Protein AF-A0A256XTN9-F1 (afdb_monomer_lite)

Radius of gyration: 16.13 Å; chains: 1; bounding box: 45×34×37 Å

Sequence (89 aa):
MKGVGGGVTIDSGIHNISMIRWIIGNVEEVTAFSNRLIRKEIEGEVTSCILFKHVNDAMSVLILSWAVKKQLNLICFKPTDLRGLYGVT

Secondary structure (DSSP, 8-state):
----S-SHIIIIIHHHHHHHHHHT--EEEEEEEEE-SS-TT-SS-SEEEEEEEETTS-EEEEEEETT-S-----EEE----THHHH---

Foldseek 3Di:
DEDPVAEQCVPPVVVVVVVCCVPVNAFDDKDKDFDQVPHPVYPHTQWMWMWTQGPQRKIWIDITHPVDPDDDDTDIDRPDPCCVVPVDD

Structure (mmCIF, N/CA/C/O backbone):
data_AF-A0A256XTN9-F1
#
_entry.id   AF-A0A256XTN9-F1
#
loop_
_atom_site.group_PDB
_atom_site.id
_atom_site.type_symbol
_atom_site.label_atom_id
_atom_site.label_alt_id
_atom_site.label_comp_id
_atom_site.label_asym_id
_atom_site.label_entity_id
_atom_site.label_seq_id
_atom_site.pdbx_PDB_ins_code
_atom_site.Cartn_x
_atom_site.Cartn_y
_atom_site.Cartn_z
_atom_site.occupancy
_atom_site.B_iso_or_equiv
_atom_site.auth_seq_id
_atom_site.auth_comp_id
_atom_site.auth_asym_id
_atom_site.auth_atom_id
_atom_site.pdbx_PDB_model_num
ATOM 1 N N . MET A 1 1 ? 14.366 -11.823 -15.436 1.00 52.16 1 MET A N 1
ATOM 2 C CA . MET A 1 1 ? 13.502 -12.512 -14.454 1.00 52.16 1 MET A CA 1
ATOM 3 C C . MET A 1 1 ? 12.062 -12.378 -14.937 1.00 52.16 1 MET A C 1
ATOM 5 O O . MET A 1 1 ? 11.540 -11.274 -14.900 1.00 52.16 1 MET A O 1
ATOM 9 N N . LYS A 1 2 ? 11.460 -13.443 -15.483 1.00 51.16 2 LYS A N 1
ATOM 10 C CA . LYS A 1 2 ? 10.037 -13.481 -15.872 1.00 51.16 2 LYS A CA 1
ATOM 11 C C . LYS A 1 2 ? 9.324 -14.406 -14.878 1.00 51.16 2 LYS A C 1
ATOM 13 O O . LYS A 1 2 ? 9.794 -15.523 -14.701 1.00 51.16 2 LYS A O 1
ATOM 18 N N . GLY A 1 3 ? 8.277 -13.921 -14.204 1.00 62.16 3 GLY A N 1
ATOM 19 C CA . GLY A 1 3 ? 7.505 -14.683 -13.208 1.00 62.16 3 GLY A CA 1
ATOM 20 C C . GLY A 1 3 ? 8.025 -14.600 -11.765 1.00 62.16 3 GLY A C 1
ATOM 21 O O . GLY A 1 3 ? 8.468 -15.597 -11.211 1.00 62.16 3 GLY A O 1
ATOM 22 N N . VAL A 1 4 ? 7.971 -13.419 -11.143 1.00 67.81 4 VAL A N 1
ATOM 23 C CA . VAL A 1 4 ? 8.397 -13.201 -9.738 1.00 67.81 4 VAL A CA 1
ATOM 24 C C . VAL A 1 4 ? 7.264 -13.336 -8.709 1.00 67.81 4 VAL A C 1
ATOM 26 O O . VAL A 1 4 ? 7.498 -13.167 -7.520 1.00 67.81 4 VAL A O 1
ATOM 29 N N . GLY A 1 5 ? 6.028 -13.622 -9.134 1.00 81.62 5 GLY A N 1
ATOM 30 C CA . GLY A 1 5 ? 4.861 -13.724 -8.239 1.00 81.62 5 GLY A CA 1
ATOM 31 C C . GLY A 1 5 ? 4.401 -12.393 -7.621 1.00 81.62 5 GLY A C 1
ATOM 32 O O . GLY A 1 5 ? 3.309 -12.326 -7.068 1.00 81.62 5 GLY A O 1
ATOM 33 N N . GLY A 1 6 ? 5.200 -11.331 -7.759 1.00 87.19 6 GLY A N 1
ATOM 34 C CA . GLY A 1 6 ? 4.943 -9.985 -7.263 1.00 87.19 6 GLY A CA 1
ATOM 35 C C . GLY A 1 6 ? 6.109 -9.044 -7.549 1.00 87.19 6 GLY A C 1
ATOM 36 O O . GLY A 1 6 ? 7.143 -9.458 -8.074 1.00 87.19 6 GLY A O 1
ATOM 37 N N . GLY A 1 7 ? 5.935 -7.767 -7.232 1.00 92.19 7 GLY A N 1
ATOM 38 C CA . GLY A 1 7 ? 6.983 -6.762 -7.316 1.00 92.19 7 GLY A CA 1
ATOM 39 C C . GLY A 1 7 ? 7.461 -6.286 -5.949 1.00 92.19 7 GLY A C 1
ATOM 40 O O . GLY A 1 7 ? 7.514 -7.054 -4.985 1.00 92.19 7 GLY A O 1
ATOM 41 N N . VAL A 1 8 ? 7.782 -4.995 -5.862 1.00 92.00 8 VAL A N 1
ATOM 42 C CA . VAL A 1 8 ? 8.269 -4.347 -4.637 1.00 92.00 8 VAL A CA 1
ATOM 43 C C . VAL A 1 8 ? 7.343 -4.572 -3.436 1.00 92.00 8 VAL A C 1
ATOM 45 O O . VAL A 1 8 ? 7.824 -4.646 -2.306 1.00 92.00 8 VAL A O 1
ATOM 48 N N . THR A 1 9 ? 6.035 -4.737 -3.656 1.00 93.12 9 THR A N 1
ATOM 49 C CA . THR A 1 9 ? 5.047 -4.938 -2.586 1.00 93.12 9 THR A CA 1
ATOM 50 C C . THR A 1 9 ? 5.249 -6.258 -1.862 1.00 93.12 9 THR A C 1
ATOM 52 O O . THR A 1 9 ? 5.198 -6.293 -0.636 1.00 93.12 9 THR A O 1
ATOM 55 N N . ILE A 1 10 ? 5.495 -7.338 -2.604 1.00 92.62 10 ILE A N 1
ATOM 56 C CA . ILE A 1 10 ? 5.683 -8.670 -2.020 1.00 92.62 10 ILE A CA 1
ATOM 57 C C . ILE A 1 10 ? 7.120 -8.844 -1.525 1.00 92.62 10 ILE A C 1
ATOM 59 O O . ILE A 1 10 ? 7.315 -9.363 -0.432 1.00 92.62 10 ILE A O 1
ATOM 63 N N . ASP A 1 11 ? 8.106 -8.378 -2.290 1.00 91.00 11 ASP A N 1
ATOM 64 C CA . ASP A 1 11 ? 9.527 -8.573 -1.979 1.00 91.00 11 ASP A CA 1
ATOM 65 C C . ASP A 1 11 ? 9.970 -7.843 -0.701 1.00 91.00 11 ASP A C 1
ATOM 67 O O . ASP A 1 11 ? 10.537 -8.445 0.204 1.00 91.00 11 ASP A O 1
ATOM 71 N N . SER A 1 12 ? 9.673 -6.545 -0.597 1.00 87.62 12 SER A N 1
ATOM 72 C CA . SER A 1 12 ? 10.123 -5.705 0.529 1.00 87.62 12 SER A CA 1
ATOM 73 C C . SER A 1 12 ? 8.976 -4.986 1.241 1.00 87.62 12 SER A C 1
ATOM 75 O O . SER A 1 12 ? 9.056 -4.684 2.436 1.00 87.62 12 SER A O 1
ATOM 77 N N . GLY A 1 13 ? 7.863 -4.754 0.545 1.00 91.62 13 GLY A N 1
ATOM 78 C CA . GLY A 1 13 ? 6.660 -4.150 1.105 1.00 91.62 13 GLY A CA 1
ATOM 79 C C . GLY A 1 13 ? 6.002 -4.973 2.206 1.00 91.62 13 GLY A C 1
ATOM 80 O O . GLY A 1 13 ? 5.442 -4.391 3.134 1.00 91.62 13 GLY A O 1
ATOM 81 N N . ILE A 1 14 ? 6.121 -6.303 2.171 1.00 94.38 14 ILE A N 1
ATOM 82 C CA . ILE A 1 14 ? 5.454 -7.196 3.126 1.00 94.38 14 ILE A CA 1
ATOM 83 C C . ILE A 1 14 ? 5.859 -6.923 4.579 1.00 94.38 14 ILE A C 1
ATOM 85 O O . ILE A 1 14 ? 5.018 -6.977 5.476 1.00 94.38 14 ILE A O 1
ATOM 89 N N . HIS A 1 15 ? 7.114 -6.533 4.816 1.00 92.94 15 HIS A N 1
ATOM 90 C CA . HIS A 1 15 ? 7.589 -6.151 6.146 1.00 92.94 15 HIS A CA 1
ATOM 91 C C . HIS A 1 15 ? 6.871 -4.900 6.664 1.00 92.94 15 HIS A C 1
ATOM 93 O O . HIS A 1 15 ? 6.473 -4.847 7.827 1.00 92.94 15 HIS A O 1
ATOM 99 N N . ASN A 1 16 ? 6.636 -3.920 5.786 1.00 93.31 16 ASN A N 1
ATOM 100 C CA . ASN A 1 16 ? 5.898 -2.704 6.118 1.00 93.31 16 ASN A CA 1
ATOM 101 C C . ASN A 1 16 ? 4.416 -3.004 6.357 1.00 93.31 16 ASN A C 1
ATOM 103 O O . ASN A 1 16 ? 3.849 -2.508 7.323 1.00 93.31 16 ASN A O 1
ATOM 107 N N . ILE A 1 17 ? 3.799 -3.855 5.533 1.00 94.44 17 ILE A N 1
ATOM 108 C CA . ILE A 1 17 ? 2.399 -4.273 5.712 1.00 94.44 17 ILE A CA 1
ATOM 109 C C . ILE A 1 17 ? 2.226 -5.007 7.048 1.00 94.44 17 ILE A C 1
ATOM 111 O O . ILE A 1 17 ? 1.284 -4.733 7.792 1.00 94.44 17 ILE A O 1
ATOM 115 N N . SER A 1 18 ? 3.158 -5.898 7.395 1.00 94.62 18 SER A N 1
ATOM 116 C CA . SER A 1 18 ? 3.165 -6.568 8.698 1.00 94.62 18 SER A CA 1
ATOM 117 C C . SER A 1 18 ? 3.291 -5.564 9.846 1.00 94.62 18 SER A C 1
ATOM 119 O O . SER A 1 18 ? 2.546 -5.652 10.819 1.00 94.62 18 SER A O 1
ATOM 121 N N . MET A 1 19 ? 4.195 -4.588 9.723 1.00 93.56 19 MET A N 1
ATOM 122 C CA . MET A 1 19 ? 4.386 -3.530 10.718 1.00 93.56 19 MET A CA 1
ATOM 123 C C . MET A 1 19 ? 3.126 -2.669 10.889 1.00 93.56 19 MET A C 1
ATOM 125 O O . MET A 1 19 ? 2.700 -2.416 12.011 1.00 93.56 19 MET A O 1
ATOM 129 N N . ILE A 1 20 ? 2.492 -2.267 9.785 1.00 93.62 20 ILE A N 1
ATOM 130 C CA . ILE A 1 20 ? 1.235 -1.506 9.763 1.00 93.62 20 ILE A CA 1
ATOM 131 C C . ILE A 1 20 ? 0.143 -2.256 10.526 1.00 93.62 20 ILE A C 1
ATOM 133 O O . ILE A 1 20 ? -0.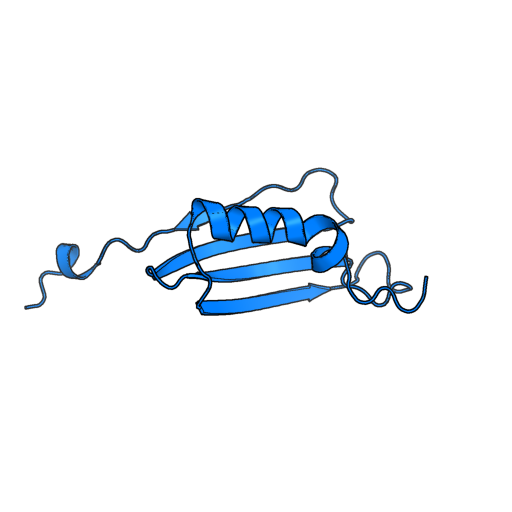513 -1.680 11.391 1.00 93.62 20 ILE A O 1
ATOM 137 N N . ARG A 1 21 ? -0.017 -3.557 10.262 1.00 94.44 21 ARG A N 1
ATOM 138 C CA . ARG A 1 21 ? -1.000 -4.387 10.969 1.00 94.44 21 ARG A CA 1
ATOM 139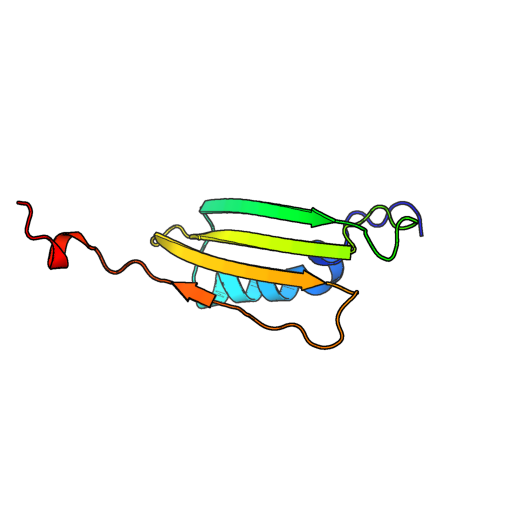 C C . ARG A 1 21 ? -0.689 -4.534 12.454 1.00 94.44 21 ARG A C 1
ATOM 141 O O . ARG A 1 21 ? -1.617 -4.573 13.255 1.00 94.44 21 ARG A O 1
ATOM 148 N N . TRP A 1 22 ? 0.591 -4.614 12.813 1.00 94.56 22 TRP A N 1
ATOM 149 C CA . TRP A 1 22 ? 1.018 -4.746 14.204 1.00 94.56 22 TRP A CA 1
ATOM 150 C C . TRP A 1 22 ? 0.808 -3.459 15.010 1.00 94.56 22 TRP A C 1
ATOM 152 O O . TRP A 1 22 ? 0.337 -3.522 16.141 1.00 94.56 22 TRP A O 1
ATOM 162 N N . ILE A 1 23 ? 1.113 -2.299 14.423 1.00 93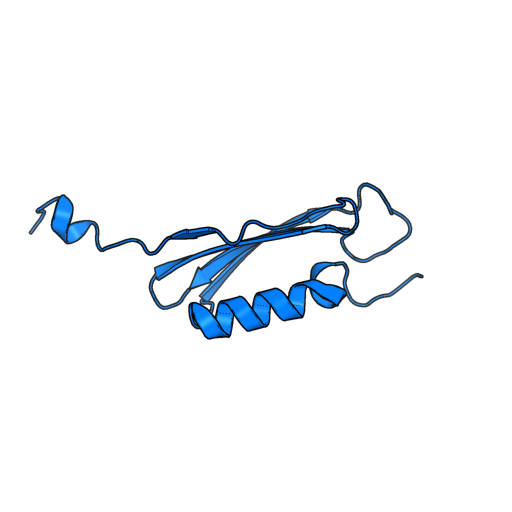.50 23 ILE A N 1
ATOM 163 C CA . ILE A 1 23 ? 1.027 -0.997 15.100 1.00 93.50 23 ILE A CA 1
ATOM 164 C C . ILE A 1 23 ? -0.401 -0.435 15.079 1.00 93.50 23 ILE A C 1
ATOM 166 O O . ILE A 1 23 ? -0.878 0.066 16.094 1.00 93.50 23 ILE A O 1
ATOM 170 N N . ILE A 1 24 ? -1.075 -0.467 13.925 1.00 93.38 24 ILE A N 1
ATOM 171 C CA . ILE A 1 24 ? -2.361 0.223 13.713 1.00 93.38 24 ILE A CA 1
ATOM 172 C C . ILE A 1 24 ? -3.546 -0.721 13.941 1.00 93.38 24 ILE A C 1
ATOM 174 O O . ILE A 1 24 ? -4.590 -0.296 14.436 1.00 93.38 24 ILE A O 1
ATOM 178 N N . GLY A 1 25 ? -3.387 -2.001 13.604 1.00 93.19 25 GLY A N 1
ATOM 179 C CA . GLY A 1 25 ? -4.430 -3.018 13.690 1.00 93.19 25 GLY A CA 1
ATOM 180 C C . GLY A 1 25 ? -4.848 -3.565 12.325 1.00 93.19 25 GLY A C 1
ATOM 181 O O . GLY A 1 25 ? -4.275 -3.242 11.282 1.00 93.19 25 GLY A O 1
ATOM 182 N N . ASN A 1 26 ? -5.861 -4.431 12.331 1.00 96.88 26 ASN A N 1
ATOM 183 C CA . ASN A 1 26 ? -6.304 -5.140 11.131 1.00 96.88 26 ASN A CA 1
ATOM 184 C C . ASN A 1 26 ? -6.831 -4.194 10.038 1.00 96.88 26 ASN A C 1
ATOM 186 O O . ASN A 1 26 ? -7.458 -3.175 10.323 1.00 96.88 26 ASN A O 1
ATOM 190 N N . VAL A 1 27 ? -6.569 -4.575 8.787 1.00 96.81 27 VAL A N 1
ATOM 191 C CA . VAL A 1 27 ? -7.020 -3.887 7.571 1.00 96.81 27 VAL A CA 1
ATOM 192 C C . VAL A 1 27 ? -8.382 -4.446 7.161 1.00 96.81 27 VAL A C 1
ATOM 194 O O . VAL A 1 27 ? -8.567 -5.661 7.174 1.00 96.81 27 VAL A O 1
ATOM 197 N N . GLU A 1 28 ? -9.306 -3.560 6.803 1.00 97.75 28 GLU A N 1
ATOM 198 C CA . GLU A 1 28 ? -10.643 -3.867 6.284 1.00 97.75 28 GLU A CA 1
ATOM 199 C C . GLU A 1 28 ? -10.678 -3.756 4.752 1.00 97.75 28 GLU A C 1
ATOM 201 O O . GLU A 1 28 ? -11.136 -4.669 4.072 1.00 97.75 28 GLU A O 1
ATOM 206 N N . GLU A 1 29 ? -10.139 -2.663 4.202 1.00 97.94 29 GLU A N 1
ATOM 207 C CA . GLU A 1 29 ? -10.165 -2.369 2.765 1.00 97.94 29 GLU A CA 1
ATOM 208 C C . GLU A 1 29 ? -8.824 -1.800 2.286 1.00 97.94 29 GLU A C 1
ATOM 210 O O . GLU A 1 29 ? -8.070 -1.183 3.047 1.00 97.94 29 GLU A O 1
ATOM 215 N N . VAL A 1 30 ? -8.534 -1.994 0.996 1.00 97.44 30 VAL A N 1
ATOM 216 C CA . VAL A 1 30 ? -7.307 -1.521 0.346 1.00 97.44 30 VAL A CA 1
ATOM 217 C C . VAL A 1 30 ? -7.626 -0.939 -1.024 1.00 97.44 30 VAL A C 1
ATOM 219 O O . VAL A 1 30 ? -8.382 -1.526 -1.795 1.00 97.44 30 VAL A O 1
ATOM 222 N N . THR A 1 31 ? -6.981 0.174 -1.365 1.00 97.62 31 THR A N 1
ATOM 223 C CA . THR A 1 31 ? -6.875 0.653 -2.749 1.00 97.62 31 THR A CA 1
ATOM 224 C C . THR A 1 31 ? -5.423 0.979 -3.077 1.00 97.62 31 THR A C 1
ATOM 226 O O . THR A 1 31 ? -4.651 1.346 -2.189 1.00 97.62 31 THR A O 1
ATOM 229 N N . ALA A 1 32 ? -5.016 0.806 -4.334 1.00 96.12 32 ALA A N 1
ATOM 230 C CA . ALA A 1 32 ? -3.625 0.987 -4.723 1.00 96.12 32 ALA A CA 1
ATOM 231 C C . ALA A 1 32 ? -3.455 1.447 -6.172 1.00 96.12 32 ALA A C 1
ATOM 233 O O . ALA A 1 32 ? -4.193 1.041 -7.069 1.00 96.12 32 ALA A O 1
ATOM 234 N N . PHE A 1 33 ? -2.394 2.220 -6.399 1.00 95.12 33 PHE A N 1
ATOM 235 C CA . PHE A 1 33 ? -1.852 2.515 -7.721 1.00 95.12 33 PHE A CA 1
ATOM 236 C C . PHE A 1 33 ? -0.453 1.919 -7.840 1.00 95.12 33 PHE A C 1
ATOM 238 O O . PHE A 1 33 ? 0.425 2.223 -7.033 1.00 95.12 33 PHE A O 1
ATOM 245 N N . SER A 1 34 ? -0.223 1.113 -8.876 1.00 93.38 34 SER A N 1
ATOM 246 C CA . SER A 1 34 ? 1.046 0.411 -9.093 1.00 93.38 34 SER A CA 1
ATOM 247 C C . SER A 1 34 ? 1.548 0.596 -10.523 1.00 93.38 34 SER A C 1
ATOM 249 O O . SER A 1 34 ? 0.757 0.695 -11.459 1.00 93.38 34 SER A O 1
ATOM 251 N N . ASN A 1 35 ? 2.869 0.640 -10.712 1.00 91.00 35 ASN A N 1
ATOM 252 C CA . ASN A 1 35 ? 3.487 0.797 -12.030 1.00 91.00 35 ASN A CA 1
ATOM 253 C C . ASN A 1 35 ? 4.817 0.031 -12.168 1.00 91.00 35 ASN A C 1
ATOM 255 O O . ASN A 1 35 ? 5.358 -0.505 -11.200 1.00 91.00 35 ASN A O 1
ATOM 259 N N . ARG A 1 36 ? 5.357 -0.000 -13.397 1.00 89.44 36 ARG A N 1
ATOM 260 C CA . ARG A 1 36 ? 6.628 -0.661 -13.764 1.00 89.44 36 ARG A CA 1
ATOM 261 C C . ARG A 1 36 ? 7.572 0.256 -14.553 1.00 89.44 36 ARG A C 1
ATOM 263 O O . ARG A 1 36 ? 8.256 -0.192 -15.467 1.00 89.44 36 ARG A O 1
ATOM 270 N N . LEU A 1 37 ? 7.568 1.561 -14.263 1.00 79.56 37 LEU A N 1
ATOM 271 C CA . LEU A 1 37 ? 8.099 2.578 -15.188 1.00 79.56 37 LEU A CA 1
ATOM 272 C C . LEU A 1 37 ? 9.582 2.408 -15.561 1.00 79.56 37 LEU A C 1
ATOM 274 O O . LEU A 1 37 ? 9.930 2.643 -16.715 1.00 79.56 37 LEU A O 1
ATOM 278 N N . ILE A 1 38 ? 10.435 1.991 -14.618 1.00 81.75 38 ILE A N 1
ATOM 279 C CA . ILE A 1 38 ? 11.894 1.907 -14.835 1.00 81.75 38 ILE A CA 1
ATOM 280 C C . ILE A 1 38 ? 12.349 0.517 -15.298 1.00 81.75 38 ILE A C 1
ATOM 282 O O . ILE A 1 38 ? 13.330 0.411 -16.027 1.00 81.75 38 ILE A O 1
ATOM 286 N N . ARG A 1 39 ? 11.640 -0.547 -14.904 1.00 78.62 39 ARG A N 1
ATOM 287 C CA . ARG A 1 39 ? 11.974 -1.935 -15.261 1.00 78.62 39 ARG A CA 1
ATOM 288 C C . ARG A 1 39 ? 10.752 -2.642 -15.828 1.00 78.62 39 ARG A C 1
ATOM 290 O O . ARG A 1 39 ? 9.992 -3.274 -15.098 1.00 78.62 39 ARG A O 1
ATOM 297 N N . LYS A 1 40 ? 10.546 -2.486 -17.136 1.00 81.81 40 LYS A N 1
ATOM 298 C CA . LYS A 1 40 ? 9.390 -3.043 -17.864 1.00 81.81 40 LYS A CA 1
ATOM 299 C C . LYS A 1 40 ? 9.534 -4.539 -18.143 1.00 81.81 40 LYS A C 1
ATOM 301 O O . LYS A 1 40 ? 8.551 -5.210 -18.430 1.00 81.81 40 LYS A O 1
ATOM 306 N N . GLU A 1 41 ? 10.755 -5.053 -18.063 1.00 84.25 41 GLU A N 1
ATOM 307 C CA . GLU A 1 41 ? 11.107 -6.457 -18.245 1.00 84.25 41 GLU A CA 1
ATOM 308 C C . GLU A 1 41 ? 10.699 -7.348 -17.062 1.00 84.25 41 GLU A C 1
ATOM 310 O O . GLU A 1 41 ? 10.692 -8.573 -17.193 1.00 84.25 41 GLU A O 1
ATOM 315 N N . ILE A 1 42 ? 10.370 -6.744 -15.916 1.00 84.12 42 ILE A N 1
ATOM 316 C CA . ILE A 1 42 ? 9.890 -7.428 -14.715 1.00 84.12 42 ILE A CA 1
ATOM 317 C C . ILE A 1 42 ? 8.358 -7.434 -14.748 1.00 84.12 42 ILE A C 1
ATOM 319 O O . ILE A 1 42 ? 7.731 -6.416 -15.027 1.00 84.12 42 ILE A O 1
ATOM 323 N N . GLU A 1 43 ? 7.736 -8.578 -14.458 1.00 86.75 43 GLU A N 1
ATOM 324 C CA . GLU A 1 43 ? 6.271 -8.670 -14.366 1.00 86.75 43 GLU A CA 1
ATOM 325 C C . GLU A 1 43 ? 5.701 -8.203 -13.020 1.00 86.75 43 GLU A C 1
ATOM 327 O O . GLU A 1 43 ? 4.507 -7.981 -12.895 1.00 86.75 43 GLU A O 1
ATOM 332 N N . GLY A 1 44 ? 6.523 -8.040 -11.994 1.00 89.50 44 GLY A N 1
ATOM 333 C CA . GLY A 1 44 ? 6.133 -7.384 -10.748 1.00 89.50 44 GLY A CA 1
ATOM 334 C C . GLY A 1 44 ? 6.091 -5.861 -10.881 1.00 89.50 44 GLY A C 1
ATOM 335 O O . GLY A 1 44 ? 6.795 -5.270 -11.699 1.00 89.50 44 GLY A O 1
ATOM 336 N N . GLU A 1 45 ? 5.275 -5.203 -10.063 1.00 91.88 45 GLU A N 1
ATOM 337 C CA . GLU A 1 45 ? 5.309 -3.754 -9.887 1.00 91.88 45 GLU A CA 1
ATOM 338 C C . GLU A 1 45 ? 6.655 -3.266 -9.324 1.00 91.88 45 GLU A C 1
ATOM 340 O O . GLU A 1 45 ? 7.233 -3.840 -8.410 1.00 91.88 45 GLU A O 1
ATOM 345 N N . VAL A 1 46 ? 7.175 -2.172 -9.868 1.00 91.81 46 VAL A N 1
ATOM 346 C CA . VAL A 1 46 ? 8.426 -1.549 -9.403 1.00 91.81 46 VAL A CA 1
ATOM 347 C C . VAL A 1 46 ? 8.130 -0.463 -8.379 1.00 91.81 46 VAL A C 1
ATOM 349 O O . VAL A 1 46 ? 8.972 -0.166 -7.539 1.00 91.81 46 VAL A O 1
ATOM 352 N N . THR A 1 47 ? 6.952 0.158 -8.474 1.00 91.69 47 THR A N 1
ATOM 353 C CA . THR A 1 47 ? 6.460 1.196 -7.566 1.00 91.69 47 THR A CA 1
ATOM 354 C C . THR A 1 47 ? 4.991 0.947 -7.261 1.00 91.69 47 THR A C 1
ATOM 356 O O . THR A 1 47 ? 4.227 0.624 -8.172 1.00 91.69 47 THR A O 1
ATOM 359 N N . SER A 1 48 ? 4.598 1.132 -6.004 1.00 93.00 48 SER A N 1
ATOM 360 C CA . SER A 1 48 ? 3.214 1.064 -5.551 1.00 93.00 48 SER A CA 1
ATOM 361 C C . SER A 1 48 ? 2.929 2.141 -4.504 1.00 93.00 48 SER A C 1
ATOM 363 O O . SER A 1 48 ? 3.778 2.447 -3.667 1.00 93.00 48 SER A O 1
ATOM 365 N N . CYS A 1 49 ? 1.738 2.724 -4.565 1.00 93.19 49 CYS A N 1
ATOM 366 C CA . CYS A 1 49 ? 1.161 3.577 -3.535 1.00 93.19 49 CYS A CA 1
ATOM 367 C C . CYS A 1 49 ? -0.140 2.921 -3.079 1.00 93.19 49 CYS A C 1
ATOM 369 O O . CYS A 1 49 ? -1.044 2.732 -3.892 1.00 93.19 49 CYS A O 1
ATOM 371 N N . ILE A 1 50 ? -0.206 2.551 -1.805 1.00 95.12 50 ILE A N 1
ATOM 372 C CA . ILE A 1 50 ? -1.264 1.731 -1.224 1.00 95.12 50 ILE A CA 1
ATOM 373 C C . ILE A 1 50 ? -1.896 2.507 -0.074 1.00 95.12 50 ILE A C 1
ATOM 375 O O . ILE A 1 50 ? -1.189 3.015 0.796 1.00 95.12 50 ILE A O 1
ATOM 379 N N . LEU A 1 51 ? -3.221 2.584 -0.068 1.00 95.81 51 LEU A N 1
ATOM 380 C CA . LEU A 1 51 ? -4.019 3.143 1.013 1.00 95.81 51 LEU A CA 1
ATOM 381 C C . LEU A 1 51 ? -4.774 2.006 1.703 1.00 95.81 51 LEU A C 1
ATOM 383 O O . LEU A 1 51 ? -5.448 1.217 1.039 1.00 95.81 51 LEU A O 1
ATOM 387 N N . PHE A 1 52 ? -4.675 1.953 3.027 1.00 95.75 52 PHE A N 1
ATOM 388 C CA . PHE A 1 52 ? -5.374 0.995 3.875 1.00 95.75 52 PHE A CA 1
ATOM 389 C C . PHE A 1 52 ? -6.434 1.713 4.702 1.00 95.75 52 PHE A C 1
ATOM 391 O O . PHE A 1 52 ? -6.130 2.708 5.365 1.00 95.75 52 PHE A O 1
ATOM 398 N N . LYS A 1 53 ? -7.644 1.157 4.714 1.00 96.31 53 LYS A N 1
ATOM 399 C CA . LYS A 1 53 ? -8.670 1.442 5.717 1.00 96.31 53 LYS A CA 1
ATOM 400 C C . LYS A 1 53 ? -8.625 0.334 6.760 1.00 96.31 53 LYS A C 1
ATOM 402 O O . LYS A 1 53 ? -8.664 -0.850 6.418 1.00 96.31 53 LYS A O 1
ATOM 407 N N . HIS A 1 54 ? -8.489 0.708 8.023 1.00 95.31 54 HIS A N 1
ATOM 408 C CA . HIS A 1 54 ? -8.414 -0.222 9.142 1.00 95.31 54 HIS A CA 1
ATOM 409 C C . HIS A 1 54 ? -9.777 -0.390 9.812 1.00 95.31 54 HIS A C 1
ATOM 411 O O . HIS A 1 54 ? -10.593 0.524 9.810 1.00 95.31 54 HIS A O 1
ATOM 417 N N . VAL A 1 55 ? -9.984 -1.535 10.468 1.00 95.88 55 VAL A N 1
ATOM 418 C CA . VAL A 1 55 ? -11.235 -1.859 11.188 1.00 95.88 55 VAL A CA 1
ATOM 419 C C . VAL A 1 55 ? -11.556 -0.849 12.304 1.00 95.88 55 VAL A C 1
ATOM 421 O O . VAL A 1 55 ? -12.698 -0.723 12.725 1.00 95.88 55 VAL A O 1
ATOM 424 N N . ASN A 1 56 ? -10.551 -0.127 12.806 1.00 91.94 56 ASN A N 1
ATOM 425 C CA . ASN A 1 56 ? -10.693 0.908 13.836 1.00 91.94 56 ASN A CA 1
ATOM 426 C C . ASN A 1 56 ? -10.835 2.331 13.259 1.00 91.94 56 ASN A C 1
ATOM 428 O O . ASN A 1 56 ? -10.459 3.294 13.933 1.00 91.94 56 ASN A O 1
ATOM 432 N N . ASP A 1 57 ? -11.291 2.437 12.009 1.00 90.62 57 ASP A N 1
ATOM 433 C CA . ASP A 1 57 ? -11.440 3.658 11.208 1.00 90.62 57 ASP A CA 1
ATOM 434 C C . ASP A 1 57 ? -10.135 4.408 10.895 1.00 90.62 57 ASP A C 1
ATOM 436 O O . ASP A 1 57 ? -10.159 5.424 10.201 1.00 90.62 57 ASP A O 1
ATOM 440 N N . ALA A 1 58 ? -8.971 3.931 11.352 1.00 93.12 58 ALA A N 1
ATOM 441 C CA . ALA A 1 58 ? -7.701 4.537 10.973 1.00 93.12 58 ALA A CA 1
ATOM 442 C C . ALA A 1 58 ? -7.426 4.353 9.472 1.00 93.12 58 ALA A C 1
ATOM 444 O O . ALA A 1 58 ? -7.785 3.343 8.866 1.00 93.12 58 ALA A O 1
ATOM 445 N N . MET A 1 59 ? -6.722 5.317 8.888 1.00 94.50 59 MET A N 1
ATOM 446 C CA . MET A 1 59 ? -6.254 5.284 7.507 1.00 94.50 59 MET A CA 1
ATOM 447 C C . MET A 1 59 ? -4.730 5.327 7.499 1.00 94.50 59 MET A C 1
ATOM 449 O O . MET A 1 59 ? -4.134 6.160 8.188 1.00 94.50 59 MET A O 1
ATOM 453 N N . SER A 1 60 ? -4.091 4.470 6.705 1.00 93.62 60 SER A N 1
ATOM 454 C CA . SER A 1 60 ? -2.637 4.495 6.526 1.00 93.62 60 SER A CA 1
ATOM 455 C C . SER A 1 60 ? -2.234 4.443 5.058 1.00 93.62 60 SER A C 1
ATOM 457 O O . SER A 1 60 ? -2.895 3.810 4.238 1.00 93.62 60 SER A O 1
ATOM 459 N N . VAL A 1 61 ? -1.145 5.134 4.722 1.00 94.31 61 VAL A N 1
ATOM 460 C CA . VAL A 1 61 ? -0.564 5.145 3.372 1.00 94.31 61 VAL A CA 1
ATOM 461 C C . VAL A 1 61 ? 0.800 4.470 3.397 1.00 94.31 61 VAL A C 1
ATOM 463 O O . VAL A 1 61 ? 1.618 4.746 4.275 1.00 94.31 61 VAL A O 1
ATOM 466 N N . LEU A 1 62 ? 1.057 3.624 2.403 1.00 92.75 62 LEU A N 1
ATOM 467 C CA . LEU A 1 62 ? 2.347 2.997 2.158 1.00 92.75 62 LEU A CA 1
ATOM 468 C C . LEU A 1 62 ? 2.787 3.250 0.719 1.00 92.75 62 LEU A C 1
ATOM 470 O O . LEU A 1 62 ? 2.097 2.889 -0.231 1.00 92.75 62 LEU A O 1
ATOM 474 N N . ILE A 1 63 ? 3.971 3.834 0.561 1.00 92.38 63 ILE A N 1
ATOM 475 C CA . ILE A 1 63 ? 4.589 4.065 -0.745 1.00 92.38 63 ILE A CA 1
ATOM 476 C C . ILE A 1 63 ? 5.853 3.217 -0.822 1.00 92.38 63 ILE A C 1
ATOM 478 O O . ILE A 1 63 ? 6.723 3.319 0.041 1.00 92.38 63 ILE A O 1
ATOM 482 N N . LEU A 1 64 ? 5.957 2.406 -1.871 1.00 90.19 64 LEU A N 1
ATOM 483 C CA . LEU A 1 64 ? 7.040 1.456 -2.122 1.00 90.19 64 LEU A CA 1
ATOM 484 C C . LEU A 1 64 ? 7.570 1.626 -3.539 1.00 90.19 64 LEU A C 1
ATOM 486 O O . LEU A 1 64 ? 6.812 1.914 -4.458 1.00 90.19 64 LEU A O 1
ATOM 490 N N . SER A 1 65 ? 8.880 1.536 -3.725 1.00 90.38 65 SER A N 1
ATOM 491 C CA . SER A 1 65 ? 9.539 1.798 -4.994 1.00 90.38 65 SER A CA 1
ATOM 492 C C . SER A 1 65 ? 11.002 1.363 -4.971 1.00 90.38 65 SER A C 1
ATOM 494 O O . SER A 1 65 ? 11.809 1.875 -4.201 1.00 90.38 65 SER A O 1
ATOM 496 N N . TRP A 1 66 ? 11.385 0.496 -5.907 1.00 88.81 66 TRP A N 1
ATOM 497 C CA . TRP A 1 66 ? 12.800 0.204 -6.175 1.00 88.81 66 TRP A CA 1
ATOM 498 C C . TRP A 1 66 ? 13.499 1.295 -7.004 1.00 88.81 66 TRP A C 1
ATOM 500 O O . TRP A 1 66 ? 14.689 1.194 -7.295 1.00 88.81 66 TRP A O 1
ATOM 510 N N . ALA A 1 67 ? 12.760 2.321 -7.433 1.00 86.00 67 ALA A N 1
ATOM 511 C CA . ALA A 1 67 ? 13.257 3.387 -8.296 1.00 86.00 67 ALA A CA 1
ATOM 512 C C . ALA A 1 67 ? 13.831 4.590 -7.531 1.00 86.00 67 ALA A C 1
ATOM 514 O O . ALA A 1 67 ? 14.462 5.454 -8.140 1.00 86.00 67 ALA A O 1
ATOM 515 N N . VAL A 1 68 ? 13.607 4.677 -6.217 1.00 82.19 68 VAL A N 1
ATOM 516 C CA . VAL A 1 68 ? 13.977 5.839 -5.397 1.00 82.19 68 VAL A CA 1
ATOM 517 C C . VAL A 1 68 ? 14.950 5.454 -4.288 1.00 82.19 68 VAL A C 1
ATOM 519 O O . VAL A 1 68 ? 14.838 4.405 -3.664 1.00 82.19 68 VAL A O 1
ATOM 522 N N . LYS A 1 69 ? 15.926 6.332 -4.031 1.00 66.69 69 LYS A N 1
ATOM 523 C CA . LYS A 1 69 ? 17.024 6.092 -3.076 1.00 66.69 69 LYS A CA 1
ATOM 524 C C . LYS A 1 69 ? 16.602 6.163 -1.605 1.00 66.69 69 LYS A C 1
ATOM 526 O O . LYS A 1 69 ? 17.290 5.615 -0.752 1.00 66.69 69 LYS A O 1
ATOM 531 N N . LYS A 1 70 ? 15.527 6.890 -1.295 1.00 56.50 70 LYS A N 1
ATOM 532 C CA . LYS A 1 70 ? 15.013 7.064 0.065 1.00 56.50 70 LYS A CA 1
ATOM 533 C C . LYS A 1 70 ? 13.500 7.052 0.009 1.00 56.50 70 LYS A C 1
ATOM 535 O O . LYS A 1 70 ? 12.907 7.843 -0.719 1.00 56.50 70 LYS A O 1
ATOM 540 N N . GLN A 1 71 ? 12.900 6.159 0.775 1.00 58.50 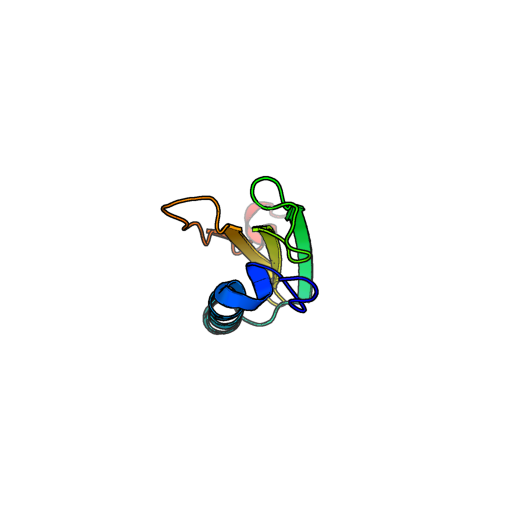71 GLN A N 1
ATOM 541 C CA . GLN A 1 71 ? 11.465 5.990 0.788 1.00 58.50 71 GLN A CA 1
ATOM 542 C C . GLN A 1 71 ? 10.986 5.893 2.222 1.00 58.50 71 GLN A C 1
ATOM 544 O O . GLN A 1 71 ? 11.333 4.966 2.944 1.00 58.50 71 GLN A O 1
ATOM 549 N N . LEU A 1 72 ? 10.232 6.896 2.645 1.00 52.62 72 LEU A N 1
ATOM 550 C CA . LEU A 1 72 ? 9.487 6.854 3.887 1.00 52.62 72 LEU A CA 1
ATOM 551 C C . LEU A 1 72 ? 8.337 7.835 3.751 1.00 52.62 72 LEU A C 1
ATOM 553 O O . LEU A 1 72 ? 8.592 8.976 3.387 1.00 52.62 72 LEU A O 1
ATOM 557 N N . ASN A 1 73 ? 7.121 7.377 4.030 1.00 55.16 73 ASN A N 1
ATOM 558 C CA . ASN A 1 73 ? 6.002 8.176 4.525 1.00 55.16 73 ASN A CA 1
ATOM 559 C C . ASN A 1 73 ? 4.917 7.187 4.973 1.00 55.16 73 ASN A C 1
ATOM 561 O O . ASN A 1 73 ? 4.024 6.863 4.197 1.00 55.16 73 ASN A O 1
ATOM 565 N N . LEU A 1 74 ? 5.022 6.671 6.204 1.00 55.78 74 LEU A N 1
ATOM 566 C CA . LEU A 1 74 ? 3.852 6.119 6.884 1.00 55.78 74 LEU A CA 1
ATOM 567 C C . LEU A 1 74 ? 3.117 7.313 7.486 1.00 55.78 74 LEU A C 1
ATOM 569 O O . LEU A 1 74 ? 3.545 7.859 8.501 1.00 55.78 74 LEU A O 1
ATOM 573 N N . ILE A 1 75 ? 2.048 7.744 6.830 1.00 65.44 75 ILE A N 1
ATOM 574 C CA . ILE A 1 75 ? 1.161 8.767 7.375 1.00 65.44 75 ILE A CA 1
ATOM 575 C C . ILE A 1 75 ? -0.084 8.031 7.850 1.00 65.44 75 ILE A C 1
ATOM 577 O O . ILE A 1 75 ? -0.782 7.410 7.048 1.00 65.44 75 ILE A O 1
ATOM 581 N N . CYS A 1 76 ? -0.300 8.044 9.162 1.00 61.12 76 CYS A N 1
ATOM 582 C CA . CYS A 1 76 ? -1.474 7.469 9.797 1.00 61.12 76 CYS A CA 1
ATOM 583 C C . CYS A 1 76 ? -2.380 8.607 10.251 1.00 61.12 76 CYS A C 1
ATOM 585 O O . CYS A 1 76 ? -1.951 9.486 11.000 1.00 61.12 76 CYS A O 1
ATOM 587 N N . PHE A 1 77 ? -3.631 8.567 9.814 1.00 70.44 77 PHE A N 1
ATOM 588 C CA . PHE A 1 77 ? -4.679 9.420 10.342 1.00 70.44 77 PHE A CA 1
ATOM 589 C C . PHE A 1 77 ? -5.656 8.529 11.088 1.00 70.44 77 PHE A C 1
ATOM 591 O O . PHE A 1 77 ? -6.211 7.596 10.513 1.00 70.44 77 PHE A O 1
ATOM 598 N N . LYS A 1 78 ? -5.894 8.824 12.363 1.00 59.88 78 LYS A N 1
ATOM 599 C CA . LYS A 1 78 ? -7.084 8.330 13.043 1.00 59.88 78 LYS A CA 1
ATOM 600 C C . LYS A 1 78 ? -8.145 9.419 12.906 1.00 59.88 78 LYS A C 1
ATOM 602 O O . LYS A 1 78 ? -7.915 10.508 13.432 1.00 59.88 78 LYS A O 1
ATOM 607 N N . PRO A 1 79 ? -9.266 9.185 12.210 1.00 55.59 79 PRO A N 1
ATOM 608 C CA . PRO A 1 79 ? -10.401 10.082 12.293 1.00 55.59 79 PRO A CA 1
ATOM 609 C C . PRO A 1 79 ? -10.878 10.052 13.745 1.00 55.59 79 PRO A C 1
ATOM 611 O O . PRO A 1 79 ? -11.434 9.062 14.215 1.00 55.59 79 PRO A O 1
ATOM 614 N N . THR A 1 80 ? -10.586 11.098 14.510 1.00 59.84 80 THR A N 1
ATOM 615 C CA . THR A 1 80 ? -11.283 11.319 15.774 1.00 59.84 80 THR A CA 1
ATOM 616 C C . THR A 1 80 ? -12.728 11.623 15.410 1.00 59.84 80 THR A C 1
ATOM 618 O O . THR A 1 80 ? -12.962 12.454 14.533 1.00 59.84 80 THR A O 1
ATOM 621 N N . ASP A 1 81 ? -13.673 10.920 16.033 1.00 54.09 81 ASP A N 1
ATOM 622 C CA . ASP A 1 81 ? -15.107 11.035 15.773 1.00 54.09 81 ASP A CA 1
ATOM 623 C C . ASP A 1 81 ? -15.539 12.505 15.617 1.00 54.09 81 ASP A C 1
ATOM 625 O O . ASP A 1 81 ? -15.605 13.266 16.586 1.00 54.09 81 ASP A O 1
ATOM 629 N N . LEU A 1 82 ? -15.814 12.922 14.377 1.00 53.81 82 LEU A N 1
ATOM 630 C CA . LEU A 1 82 ? -16.247 14.287 14.071 1.00 53.81 82 LEU A CA 1
ATOM 631 C C . LEU A 1 82 ? -17.633 14.587 14.665 1.00 53.81 82 LEU A C 1
ATOM 633 O O . LEU A 1 82 ? -18.021 15.754 14.732 1.00 53.81 82 LEU A O 1
ATOM 637 N N . ARG A 1 83 ? -18.354 13.573 15.172 1.00 52.06 83 ARG A N 1
ATOM 638 C CA . ARG A 1 83 ? -19.605 13.764 15.921 1.00 52.06 83 ARG A CA 1
ATOM 639 C C . ARG A 1 83 ? -19.406 14.595 17.192 1.00 52.06 83 ARG A C 1
ATOM 641 O O . ARG A 1 83 ? -20.320 15.314 17.579 1.00 52.06 83 ARG A O 1
ATOM 648 N N . GLY A 1 84 ? -18.206 14.595 17.784 1.00 46.06 84 GLY A N 1
ATOM 649 C CA . GLY A 1 84 ? -17.875 15.464 18.922 1.00 46.06 84 GLY A CA 1
ATOM 650 C C . GLY A 1 84 ? -17.571 16.924 18.553 1.00 46.06 84 GLY A C 1
ATOM 651 O O . GLY A 1 84 ? -17.646 17.792 19.416 1.00 46.06 84 GLY A O 1
ATOM 652 N N . LEU A 1 85 ? -17.240 17.210 17.287 1.00 47.69 85 LEU A N 1
ATOM 653 C CA . LEU A 1 85 ? -16.855 18.549 16.812 1.00 47.69 85 LEU A CA 1
ATOM 654 C C . LEU A 1 85 ? -17.982 19.282 16.074 1.00 47.69 85 LEU A C 1
ATOM 656 O O . LEU A 1 85 ? -17.954 20.508 16.005 1.00 47.69 85 LEU A O 1
ATOM 660 N N . TYR A 1 86 ? -18.979 18.553 15.561 1.00 47.06 86 TYR A N 1
ATOM 661 C CA . TYR A 1 86 ? -20.107 19.133 14.826 1.00 47.06 86 TYR A CA 1
ATOM 662 C C . TYR A 1 86 ? -21.460 19.049 15.531 1.00 47.06 86 TYR A C 1
ATOM 664 O O . TYR A 1 86 ? -22.440 19.446 14.919 1.00 47.06 86 TYR A O 1
ATOM 672 N N . GLY A 1 87 ? -21.539 18.589 16.786 1.00 40.56 87 GLY A N 1
ATOM 673 C CA . GLY A 1 87 ? -22.718 18.796 17.640 1.00 40.56 87 GLY A CA 1
ATOM 674 C C . GLY A 1 87 ? -24.075 18.552 16.968 1.00 40.56 87 GLY A C 1
ATOM 675 O O . GLY A 1 87 ? -24.985 19.358 17.146 1.00 40.56 87 GLY A O 1
ATOM 676 N N . VAL A 1 88 ? -24.211 17.483 16.179 1.00 48.88 88 VAL A N 1
ATOM 677 C CA . VAL A 1 88 ? -25.514 17.059 15.657 1.00 48.88 88 VAL A CA 1
ATOM 678 C C . VAL A 1 88 ? -25.944 15.843 16.466 1.00 48.88 88 VAL A C 1
ATOM 680 O O . VAL A 1 88 ? -25.404 14.751 16.286 1.00 48.88 8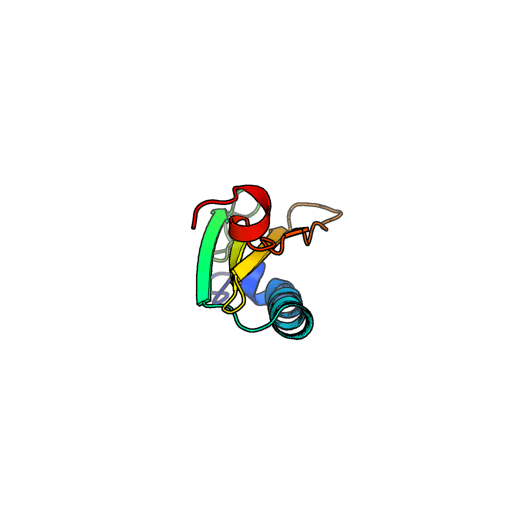8 VAL A O 1
ATOM 683 N N . THR A 1 89 ? -26.846 16.096 17.417 1.00 51.62 89 THR A N 1
ATOM 684 C CA . THR A 1 89 ? -27.677 15.093 18.104 1.00 51.62 89 THR A CA 1
ATOM 685 C C . THR A 1 89 ? -28.538 14.315 17.126 1.00 51.62 89 THR A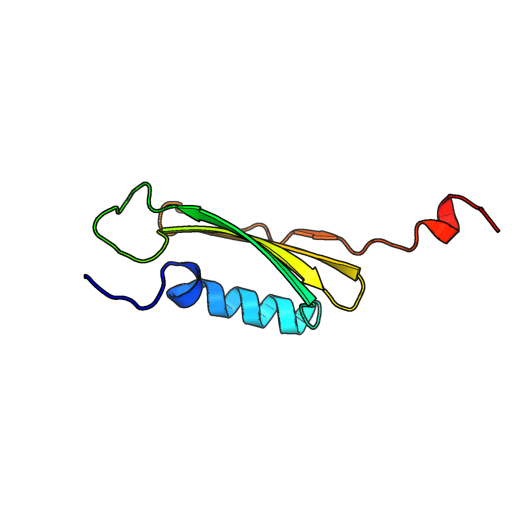 C 1
ATOM 687 O O . THR A 1 89 ? -29.067 14.969 16.198 1.00 51.62 89 THR A O 1
#

pLDDT: mean 81.57, std 17.06, range [40.56, 97.94]